Protein AF-A0A3D0RDY3-F1 (afdb_monomer)

Foldseek 3Di:
DVVVVCVVQVVVVHDDDDDDPVVPDDDVVVVVVVQVVCVVPHDDPPDDDDPDDDPDPPDDDDPPPPPPD

Sequence (69 aa):
IFARLSDAAATAGFSISVPPAWLCTDNAAMIAWAALERRQQPDNLDFAPRPRWPLDPDAPPPPGRGVRA

Secondary structure (DSSP, 8-state):
-HHHHHHHHHHTT-------GGGSS--HHHHHHHHHHTTTSPPPS-----SS--SSTTPPPPTT-----

Structure (mmCIF, N/CA/C/O backbone):
data_AF-A0A3D0RDY3-F1
#
_entry.id   AF-A0A3D0RDY3-F1
#
loop_
_atom_site.group_PDB
_atom_site.id
_atom_site.type_symbol
_atom_site.label_atom_id
_atom_site.label_alt_id
_atom_site.label_comp_id
_atom_site.label_asym_id
_atom_site.label_entity_id
_atom_site.label_seq_id
_atom_site.pdbx_PDB_ins_code
_atom_site.Cartn_x
_atom_site.Cartn_y
_atom_site.Cartn_z
_atom_site.occupancy
_atom_site.B_iso_or_equiv
_atom_site.auth_seq_id
_atom_site.auth_comp_id
_atom_site.auth_asym_id
_atom_site.auth_atom_id
_atom_site.pdbx_PDB_model_num
ATOM 1 N N . ILE A 1 1 ? -2.428 -0.093 17.517 1.00 86.69 1 ILE A N 1
ATOM 2 C CA . ILE A 1 1 ? -2.904 0.560 16.271 1.00 86.69 1 ILE A CA 1
ATOM 3 C C . ILE A 1 1 ? -4.332 0.123 15.943 1.00 86.69 1 ILE A C 1
ATOM 5 O O . ILE A 1 1 ? -5.200 0.980 15.982 1.00 86.69 1 ILE A O 1
ATOM 9 N N . PHE A 1 2 ? -4.613 -1.172 15.744 1.00 90.12 2 PHE A N 1
ATOM 10 C CA . PHE A 1 2 ? -5.959 -1.649 15.373 1.00 90.12 2 PHE A CA 1
ATOM 11 C C . PHE A 1 2 ? -7.091 -1.206 16.305 1.00 90.12 2 PHE A C 1
ATOM 13 O O . PHE A 1 2 ? -8.044 -0.629 15.812 1.00 90.12 2 PHE A O 1
ATOM 20 N N . ALA A 1 3 ? -6.959 -1.364 17.628 1.00 91.81 3 ALA A N 1
ATOM 21 C CA . ALA A 1 3 ? -7.995 -0.916 18.570 1.00 91.81 3 ALA A CA 1
ATOM 22 C C . ALA A 1 3 ? -8.359 0.572 18.389 1.00 91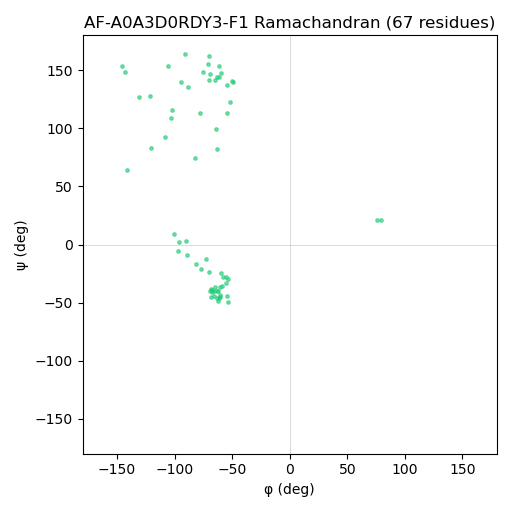.81 3 ALA A C 1
ATOM 24 O O . ALA A 1 3 ? -9.526 0.923 18.287 1.00 91.81 3 ALA A O 1
ATOM 25 N N . ARG A 1 4 ? -7.347 1.437 18.234 1.00 96.31 4 ARG A N 1
ATOM 26 C CA . ARG A 1 4 ? -7.555 2.876 18.013 1.00 96.31 4 ARG A CA 1
ATOM 27 C C . ARG A 1 4 ? -8.201 3.183 16.661 1.00 96.31 4 ARG A C 1
ATOM 29 O O . ARG A 1 4 ? -9.034 4.078 16.592 1.00 96.31 4 ARG A O 1
ATOM 36 N N . LEU A 1 5 ? -7.823 2.463 15.604 1.00 96.00 5 LEU A N 1
ATOM 37 C CA . LEU A 1 5 ? -8.442 2.617 14.284 1.00 96.00 5 LEU A CA 1
ATOM 38 C C . LEU A 1 5 ? -9.893 2.128 14.280 1.00 96.00 5 LEU A C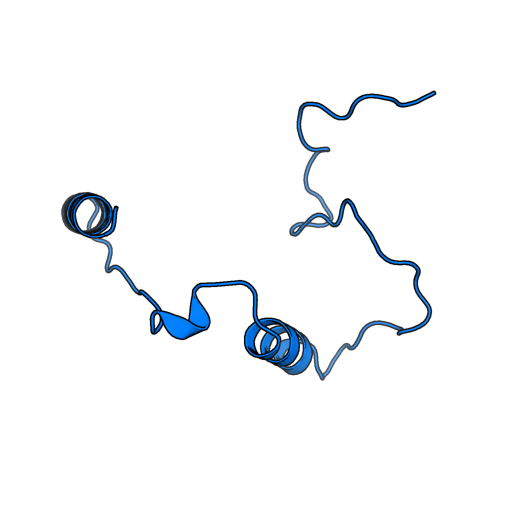 1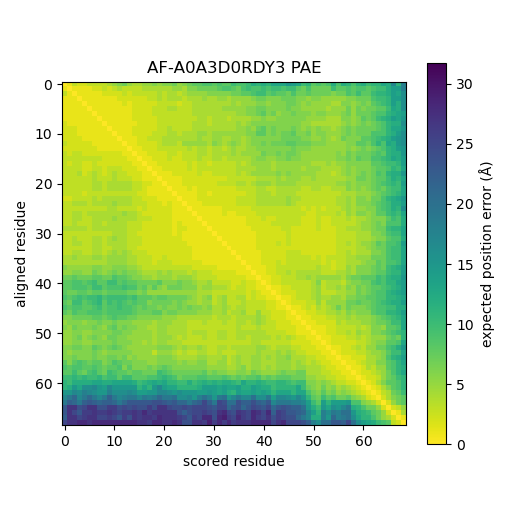
ATOM 40 O O . LEU A 1 5 ? -10.735 2.778 13.671 1.00 96.00 5 LEU A O 1
ATOM 44 N N . SER A 1 6 ? -10.194 1.036 14.985 1.00 95.88 6 SER A N 1
ATOM 45 C CA . SER A 1 6 ? -11.558 0.524 15.135 1.00 95.88 6 SER A CA 1
ATOM 46 C C . SER A 1 6 ? -12.460 1.521 15.863 1.00 95.88 6 SER A C 1
ATOM 48 O O . SER A 1 6 ? -13.551 1.802 15.375 1.00 95.88 6 SER A O 1
ATOM 50 N N . ASP A 1 7 ? -11.995 2.110 16.972 1.00 96.62 7 ASP A N 1
ATOM 51 C CA . ASP A 1 7 ? -12.753 3.129 17.716 1.00 96.62 7 ASP A CA 1
ATOM 52 C C . ASP A 1 7 ? -13.050 4.362 16.845 1.00 96.62 7 ASP A C 1
ATOM 54 O O . ASP A 1 7 ? -14.175 4.871 16.812 1.00 96.62 7 ASP A O 1
ATOM 58 N N . ALA A 1 8 ? -12.041 4.835 16.105 1.00 97.44 8 ALA A N 1
ATOM 59 C CA . ALA A 1 8 ? -12.178 5.979 15.210 1.00 97.44 8 ALA A CA 1
ATOM 60 C C . ALA A 1 8 ? -13.135 5.683 14.044 1.00 97.44 8 ALA A C 1
ATOM 62 O O . ALA A 1 8 ? -14.002 6.502 13.743 1.00 97.44 8 ALA A O 1
ATOM 63 N N . ALA A 1 9 ? -13.017 4.505 13.422 1.00 97.44 9 ALA A N 1
ATOM 64 C CA . ALA A 1 9 ? -13.902 4.073 12.344 1.00 97.44 9 ALA A CA 1
ATOM 65 C C . ALA A 1 9 ? -15.356 3.981 12.824 1.00 97.44 9 ALA A C 1
ATOM 67 O O . ALA A 1 9 ? -16.235 4.546 12.179 1.00 97.44 9 ALA A O 1
ATOM 68 N N . ALA A 1 10 ? -15.599 3.375 13.991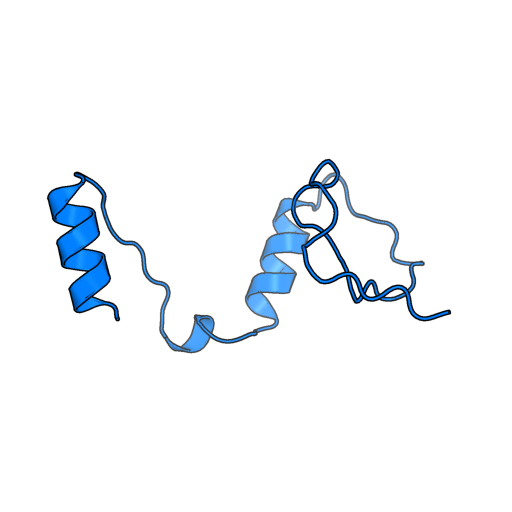 1.00 96.88 10 ALA A N 1
ATOM 69 C CA . ALA A 1 10 ? -16.934 3.282 14.578 1.00 96.88 10 ALA A CA 1
ATOM 70 C C . ALA A 1 10 ? -17.537 4.668 14.858 1.00 96.88 10 ALA A C 1
ATOM 72 O O . ALA A 1 10 ? -18.688 4.921 14.510 1.00 96.88 10 ALA A O 1
ATOM 73 N N . THR A 1 11 ? -16.743 5.588 15.414 1.00 98.06 11 THR A N 1
ATOM 74 C CA . THR A 1 11 ? -17.171 6.976 15.672 1.00 98.06 11 THR A CA 1
ATOM 75 C C . THR A 1 11 ? -17.555 7.704 14.380 1.00 98.06 11 THR A C 1
ATOM 77 O O . THR A 1 11 ? -18.497 8.491 14.366 1.00 98.06 11 THR A O 1
ATOM 80 N N . ALA A 1 12 ? -16.845 7.430 13.286 1.00 97.75 12 ALA A N 1
ATOM 81 C CA . ALA A 1 12 ? -17.079 8.038 11.981 1.00 97.75 12 ALA A CA 1
ATOM 82 C C . ALA A 1 12 ? -18.084 7.266 11.095 1.00 97.75 12 ALA A C 1
ATOM 84 O O . ALA A 1 12 ? -18.312 7.668 9.957 1.00 97.75 12 ALA A O 1
ATOM 85 N N . GLY A 1 13 ? -18.691 6.179 11.588 1.00 97.88 13 GLY A N 1
ATOM 86 C CA . GLY A 1 13 ? -19.666 5.380 10.835 1.00 97.88 13 GLY A CA 1
ATOM 87 C C . GLY A 1 13 ? -19.066 4.468 9.755 1.00 97.88 13 GLY A C 1
ATOM 88 O O . GLY A 1 13 ? -19.771 4.068 8.832 1.00 97.88 13 GLY A O 1
ATOM 89 N N . PHE A 1 14 ? -17.779 4.128 9.854 1.00 97.69 14 PHE A N 1
ATOM 90 C CA . PHE A 1 14 ? -17.074 3.237 8.931 1.00 97.69 14 PHE A CA 1
ATOM 91 C C . PHE A 1 14 ? -16.814 1.850 9.533 1.00 97.69 14 PHE A C 1
ATOM 93 O O . PHE A 1 14 ? -16.650 1.685 10.742 1.00 97.69 14 PHE A O 1
ATOM 100 N N . SER A 1 15 ? -16.690 0.847 8.662 1.00 94.81 15 SER A N 1
ATOM 101 C CA . SER A 1 15 ? -16.183 -0.485 9.003 1.00 94.81 15 SER A CA 1
ATOM 102 C C . SER A 1 15 ? -14.685 -0.595 8.727 1.00 94.81 15 SER A C 1
ATOM 104 O O . SER A 1 15 ? -14.215 -0.151 7.679 1.00 94.81 15 SER A O 1
ATOM 106 N N . ILE A 1 16 ? -13.945 -1.261 9.613 1.00 94.44 16 ILE A N 1
ATOM 107 C CA . ILE A 1 16 ? -12.537 -1.596 9.379 1.00 94.44 16 ILE A CA 1
ATOM 108 C C . ILE A 1 16 ? -12.414 -2.948 8.661 1.00 94.44 16 ILE A C 1
ATOM 110 O O . ILE A 1 16 ? -13.074 -3.916 9.034 1.00 94.44 16 ILE A O 1
ATOM 114 N N . SER A 1 17 ? -11.549 -3.023 7.649 1.00 93.75 17 SER A N 1
ATOM 115 C CA . SER A 1 17 ? -11.158 -4.271 6.985 1.00 93.75 17 SER A CA 1
ATOM 116 C C . SER A 1 17 ? -9.649 -4.440 7.110 1.00 93.75 17 SER A C 1
ATOM 118 O O . SER A 1 17 ? -8.895 -3.515 6.807 1.00 93.75 17 SER A O 1
ATOM 120 N N . VAL A 1 18 ? -9.207 -5.597 7.605 1.00 92.50 18 VAL A N 1
ATOM 121 C CA . VAL A 1 18 ? -7.791 -5.892 7.853 1.00 92.50 18 VAL A CA 1
ATOM 122 C C . VAL A 1 18 ? -7.466 -7.256 7.244 1.00 92.50 18 VAL A C 1
ATOM 124 O O . VAL A 1 18 ? -8.168 -8.224 7.549 1.00 92.50 18 VAL A O 1
ATOM 127 N N . PRO A 1 19 ? -6.430 -7.368 6.395 1.00 92.25 19 PRO A N 1
ATOM 128 C CA . PRO A 1 19 ? -6.038 -8.652 5.830 1.00 92.25 19 PRO A CA 1
ATOM 129 C C . PRO A 1 19 ? -5.407 -9.569 6.898 1.00 92.25 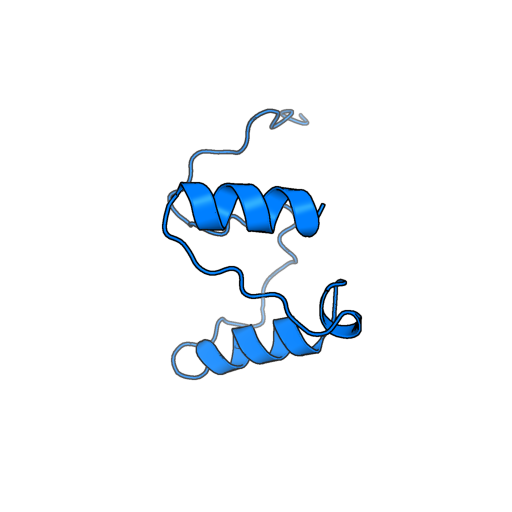19 PRO A C 1
ATOM 131 O O . PRO A 1 19 ? -4.967 -9.097 7.952 1.00 92.25 19 PRO A O 1
ATOM 134 N N . PRO A 1 20 ? -5.321 -10.888 6.642 1.00 94.81 20 PRO A N 1
ATOM 135 C CA . PRO A 1 20 ? -4.521 -11.799 7.455 1.00 94.81 20 PRO A CA 1
ATOM 136 C C . PRO A 1 20 ? -3.097 -11.273 7.672 1.00 94.81 20 PRO A C 1
ATOM 138 O O . PRO A 1 20 ? -2.470 -10.779 6.739 1.00 94.81 20 PRO A O 1
ATOM 141 N N . ALA A 1 21 ? -2.557 -11.430 8.885 1.00 93.44 21 ALA A N 1
ATOM 142 C CA . ALA A 1 21 ? -1.291 -10.804 9.285 1.00 93.44 21 ALA A CA 1
ATOM 143 C C . ALA A 1 21 ? -0.100 -11.123 8.358 1.00 93.44 21 ALA A C 1
ATOM 145 O O . ALA A 1 21 ? 0.758 -10.274 8.140 1.00 93.44 21 ALA A O 1
ATOM 146 N N . TRP A 1 22 ? -0.066 -12.325 7.778 1.00 95.19 22 TRP A N 1
ATOM 147 C CA . TRP A 1 22 ? 0.991 -12.764 6.860 1.00 95.19 22 TRP A CA 1
ATOM 148 C C . TRP A 1 22 ? 0.933 -12.097 5.473 1.00 95.19 22 TRP A C 1
ATOM 150 O O . TRP A 1 22 ? 1.893 -12.192 4.716 1.00 95.19 22 TRP A O 1
ATOM 160 N N . LEU A 1 23 ? -0.163 -11.406 5.146 1.00 96.25 23 LEU A N 1
ATOM 161 C CA . LEU A 1 23 ? -0.306 -10.574 3.947 1.00 96.25 23 LEU A CA 1
ATOM 162 C C . LEU A 1 23 ? -0.034 -9.085 4.214 1.00 96.25 23 LEU A C 1
ATOM 164 O O . LEU A 1 23 ? -0.039 -8.298 3.273 1.00 96.25 23 LEU A O 1
ATOM 168 N N . CYS A 1 24 ? 0.179 -8.677 5.471 1.00 94.88 24 CYS A N 1
ATOM 169 C CA . CYS A 1 24 ? 0.350 -7.265 5.828 1.00 94.88 24 CYS A CA 1
ATOM 170 C C . CYS A 1 24 ? 1.738 -6.697 5.487 1.00 94.88 24 CYS A C 1
ATOM 172 O O . CYS A 1 24 ? 1.884 -5.479 5.428 1.00 94.88 24 CYS A O 1
ATOM 174 N N . THR A 1 25 ? 2.759 -7.542 5.323 1.00 95.69 25 THR A N 1
ATOM 175 C CA . THR A 1 25 ? 4.105 -7.124 4.893 1.00 95.69 25 THR A CA 1
ATOM 176 C C . THR A 1 25 ? 4.231 -7.184 3.377 1.00 95.69 25 THR A C 1
ATOM 178 O O . THR A 1 25 ? 3.447 -7.874 2.725 1.00 95.69 25 THR A O 1
ATOM 181 N N . ASP A 1 26 ? 5.261 -6.542 2.822 1.00 97.25 26 ASP A N 1
ATOM 182 C CA . ASP A 1 26 ? 5.568 -6.636 1.393 1.00 97.25 26 ASP A CA 1
ATOM 183 C C . ASP A 1 26 ? 5.648 -8.103 0.950 1.00 97.25 26 ASP A C 1
ATOM 185 O O . ASP A 1 26 ? 6.403 -8.904 1.508 1.00 97.25 26 ASP A O 1
ATOM 189 N N . ASN A 1 27 ? 4.831 -8.469 -0.038 1.00 97.31 27 ASN A N 1
ATOM 190 C CA . ASN A 1 27 ? 4.728 -9.840 -0.523 1.00 97.31 27 ASN A CA 1
ATOM 191 C C . ASN A 1 27 ? 4.465 -9.884 -2.034 1.00 97.31 27 ASN A C 1
ATOM 193 O O . ASN A 1 27 ? 3.895 -8.966 -2.614 1.00 97.31 27 ASN A O 1
ATOM 197 N N . ALA A 1 28 ? 4.864 -10.974 -2.691 1.00 97.81 28 ALA A N 1
ATOM 198 C CA . ALA A 1 28 ? 4.676 -11.123 -4.135 1.00 97.81 28 ALA A CA 1
ATOM 199 C C . ALA A 1 28 ? 3.200 -11.312 -4.536 1.00 97.81 28 ALA A C 1
ATOM 201 O O . ALA A 1 28 ? 2.833 -11.000 -5.668 1.00 97.81 28 ALA A O 1
ATOM 202 N N . ALA A 1 29 ? 2.345 -11.791 -3.625 1.00 97.62 29 ALA A N 1
ATOM 203 C CA . ALA A 1 29 ? 0.935 -12.034 -3.921 1.00 97.62 29 ALA A CA 1
ATOM 204 C C . ALA A 1 29 ? 0.180 -10.727 -4.213 1.00 97.62 29 ALA A C 1
ATOM 206 O O . ALA A 1 29 ? -0.591 -10.680 -5.169 1.00 97.62 29 ALA A O 1
ATOM 207 N N . MET A 1 30 ? 0.456 -9.647 -3.472 1.00 97.19 30 MET A N 1
ATOM 208 C CA . MET A 1 30 ? -0.151 -8.334 -3.737 1.00 97.19 30 MET A CA 1
ATOM 209 C C . MET A 1 30 ? 0.278 -7.763 -5.100 1.00 97.19 30 MET A C 1
ATOM 211 O O . MET A 1 30 ? -0.536 -7.173 -5.807 1.00 97.19 30 MET A O 1
ATOM 215 N N . ILE A 1 31 ? 1.537 -7.992 -5.501 1.00 96.12 31 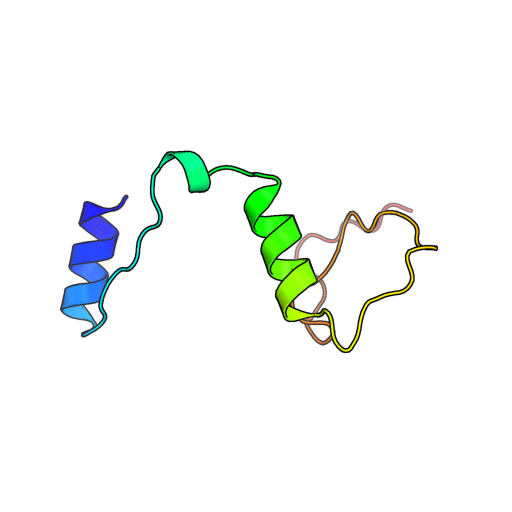ILE A N 1
ATOM 216 C CA . ILE A 1 31 ? 2.066 -7.558 -6.802 1.00 96.12 31 ILE A CA 1
ATOM 217 C C . ILE A 1 31 ? 1.403 -8.346 -7.936 1.00 96.12 31 ILE A C 1
ATOM 219 O O . ILE A 1 31 ? 0.950 -7.758 -8.916 1.00 96.12 31 ILE A O 1
ATOM 223 N N . ALA A 1 32 ? 1.288 -9.669 -7.784 1.00 96.81 32 ALA A N 1
ATOM 224 C CA . ALA A 1 32 ? 0.611 -10.527 -8.753 1.00 96.81 32 ALA A CA 1
ATOM 225 C C . ALA A 1 32 ? -0.876 -10.167 -8.903 1.00 96.81 32 ALA A C 1
ATOM 227 O O . ALA A 1 32 ? -1.385 -10.127 -10.022 1.00 96.81 32 ALA A O 1
ATOM 228 N N . TRP A 1 33 ? -1.561 -9.853 -7.797 1.00 97.00 33 TRP A N 1
ATOM 229 C CA . TRP A 1 33 ? -2.955 -9.410 -7.829 1.00 97.00 33 TRP A CA 1
ATOM 230 C C . TRP A 1 33 ? -3.114 -8.096 -8.600 1.00 97.00 33 TRP A C 1
ATOM 232 O O . TRP A 1 33 ? -3.922 -8.021 -9.521 1.00 97.00 33 TRP A O 1
ATOM 242 N N . ALA A 1 34 ? -2.291 -7.086 -8.305 1.00 95.00 34 ALA A N 1
ATOM 243 C CA . ALA A 1 34 ? -2.316 -5.815 -9.031 1.00 95.00 34 ALA A CA 1
ATOM 244 C C . ALA A 1 34 ? -2.056 -5.988 -10.543 1.00 95.00 34 ALA A C 1
ATOM 246 O O . ALA A 1 34 ? -2.667 -5.299 -11.360 1.00 95.00 34 ALA A O 1
ATOM 247 N N . ALA A 1 35 ? -1.189 -6.928 -10.932 1.00 94.25 35 ALA A N 1
ATOM 248 C CA . ALA A 1 35 ? -0.969 -7.267 -12.337 1.00 94.25 35 ALA A CA 1
ATOM 249 C C . ALA A 1 35 ? -2.198 -7.943 -12.972 1.00 94.25 35 ALA A C 1
ATOM 251 O O . ALA A 1 35 ? -2.566 -7.622 -14.103 1.00 94.25 35 ALA A O 1
ATOM 252 N N . LEU A 1 36 ? -2.866 -8.842 -12.240 1.00 96.69 36 LEU A N 1
ATOM 253 C CA . LEU A 1 36 ? -4.079 -9.522 -12.697 1.00 96.69 36 LEU A CA 1
ATOM 254 C C . LEU A 1 36 ? -5.240 -8.544 -12.933 1.00 96.69 36 LEU A C 1
ATOM 256 O O . LEU A 1 36 ? -5.931 -8.671 -13.946 1.00 96.69 36 LEU A O 1
ATOM 260 N N . GLU A 1 37 ? -5.416 -7.546 -12.063 1.00 95.94 37 GLU A N 1
ATOM 261 C CA . GLU A 1 37 ? -6.398 -6.461 -12.246 1.00 95.94 37 GLU A CA 1
ATOM 262 C C . GLU A 1 37 ? -6.168 -5.690 -13.559 1.00 95.94 37 GLU A C 1
ATOM 264 O O . GLU A 1 37 ? -7.104 -5.187 -14.179 1.00 95.94 37 GLU A O 1
ATOM 269 N N . ARG A 1 38 ? -4.920 -5.646 -14.039 1.00 93.56 38 ARG A N 1
ATOM 270 C CA . ARG A 1 38 ? -4.513 -4.925 -15.253 1.00 93.56 38 ARG A CA 1
ATOM 271 C C . ARG A 1 38 ? -4.344 -5.818 -16.479 1.00 93.56 38 ARG A C 1
ATOM 273 O O . ARG A 1 38 ? -3.900 -5.341 -17.519 1.00 93.56 38 ARG A O 1
ATOM 280 N N . ARG A 1 39 ? -4.747 -7.091 -16.414 1.00 94.69 39 ARG A N 1
ATOM 281 C CA . ARG A 1 39 ? -4.511 -8.084 -17.482 1.00 94.69 39 ARG A CA 1
ATOM 282 C C . ARG A 1 39 ? -4.993 -7.672 -18.880 1.00 94.69 39 ARG A C 1
ATOM 284 O O . ARG A 1 39 ? -4.422 -8.117 -19.866 1.00 94.69 39 ARG A O 1
ATOM 291 N N . GLN A 1 40 ? -6.041 -6.848 -18.970 1.00 97.00 40 GLN A N 1
ATOM 292 C CA . GLN A 1 40 ? -6.610 -6.403 -20.251 1.00 97.00 40 GLN A CA 1
ATOM 293 C C . GLN A 1 40 ? -5.834 -5.231 -20.873 1.00 97.00 40 GLN A C 1
ATOM 295 O O . GLN A 1 40 ? -6.016 -4.940 -22.050 1.00 97.00 40 GLN A O 1
ATOM 300 N N . GLN A 1 41 ? -5.011 -4.542 -20.080 1.00 94.56 41 GLN A N 1
ATOM 301 C CA . GLN A 1 41 ? -4.197 -3.393 -20.480 1.00 94.56 41 GLN A CA 1
ATOM 302 C C . GLN A 1 41 ? -2.826 -3.477 -19.778 1.00 94.56 41 GLN A C 1
ATOM 304 O O . GLN A 1 41 ? -2.525 -2.652 -18.906 1.00 94.56 41 GLN A O 1
ATOM 309 N N . PRO A 1 42 ? -2.024 -4.519 -20.078 1.00 92.75 42 PRO A N 1
ATOM 310 C CA . PRO A 1 42 ? -0.733 -4.717 -19.434 1.00 92.75 42 PRO A CA 1
ATOM 311 C C . PRO A 1 42 ? 0.267 -3.643 -19.879 1.00 92.75 42 PRO A C 1
ATOM 313 O O . PRO A 1 42 ? 0.250 -3.200 -21.028 1.00 92.75 42 PRO A O 1
ATOM 316 N N . ASP A 1 43 ? 1.163 -3.252 -18.974 1.00 88.25 43 ASP A N 1
ATOM 317 C CA . ASP A 1 43 ? 2.301 -2.401 -19.329 1.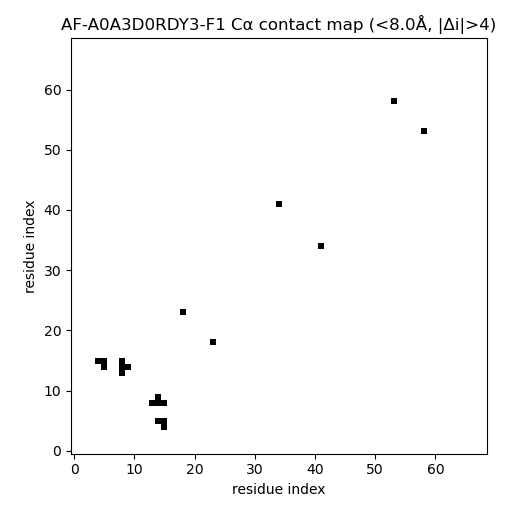00 88.25 43 ASP A CA 1
ATOM 318 C C . ASP A 1 43 ? 3.329 -3.182 -20.160 1.00 88.25 43 ASP A C 1
ATOM 320 O O . ASP A 1 43 ? 3.450 -4.406 -20.046 1.00 88.25 43 ASP A O 1
ATOM 324 N N . ASN A 1 44 ? 4.126 -2.462 -20.955 1.00 90.69 44 ASN A N 1
ATOM 325 C CA . ASN A 1 44 ? 5.347 -3.025 -21.528 1.00 90.69 44 ASN A CA 1
ATOM 326 C C . ASN A 1 44 ? 6.329 -3.388 -20.397 1.00 90.69 44 ASN A C 1
ATOM 328 O O . ASN A 1 44 ? 6.420 -2.669 -19.406 1.00 90.69 44 ASN A O 1
ATOM 332 N N . LEU A 1 45 ? 7.074 -4.483 -20.561 1.00 90.12 45 LEU A N 1
ATOM 333 C CA . LEU A 1 45 ? 8.090 -4.943 -19.611 1.00 90.12 45 LEU A CA 1
ATOM 334 C C . LEU A 1 45 ? 9.483 -4.348 -19.875 1.00 90.12 45 LEU A C 1
ATOM 336 O O . LEU A 1 45 ? 10.369 -4.489 -19.036 1.00 90.12 45 LEU A O 1
ATOM 340 N N . ASP A 1 46 ? 9.675 -3.659 -21.002 1.00 94.75 46 ASP A N 1
ATOM 341 C CA . ASP A 1 46 ? 10.897 -2.908 -21.308 1.00 94.75 46 ASP A CA 1
ATOM 342 C C . ASP A 1 46 ? 10.879 -1.523 -20.635 1.00 94.75 46 ASP A C 1
ATOM 344 O O . ASP A 1 46 ? 10.607 -0.493 -21.254 1.00 94.75 46 ASP A O 1
ATOM 348 N N . PHE A 1 47 ? 11.093 -1.505 -19.318 1.00 90.75 47 PHE A N 1
ATOM 349 C CA . PHE A 1 47 ? 11.229 -0.278 -18.536 1.00 90.75 47 PHE A CA 1
ATOM 350 C C . PHE A 1 47 ? 12.273 -0.433 -17.430 1.00 90.75 47 PHE A C 1
ATOM 352 O O . PHE A 1 47 ? 12.452 -1.498 -16.841 1.00 90.75 47 PHE A O 1
ATOM 359 N N . ALA A 1 48 ? 12.952 0.666 -17.104 1.00 94.12 48 ALA A N 1
ATOM 360 C CA . ALA A 1 48 ? 13.826 0.707 -15.940 1.00 94.12 48 ALA A CA 1
ATOM 361 C C . ALA A 1 48 ? 12.991 0.801 -14.648 1.00 94.12 48 ALA A C 1
ATOM 363 O O . ALA A 1 48 ? 11.949 1.467 -14.647 1.00 94.12 48 ALA A O 1
ATOM 364 N N . PRO A 1 49 ? 13.454 0.228 -13.520 1.00 91.62 49 PRO A N 1
ATOM 365 C CA . PRO A 1 49 ? 12.806 0.424 -12.228 1.00 91.62 49 PRO A CA 1
ATOM 366 C C . PRO A 1 49 ? 12.561 1.911 -11.939 1.00 91.62 49 PRO A C 1
ATOM 368 O O . PRO A 1 49 ? 13.412 2.755 -12.223 1.00 91.62 49 PRO A O 1
ATOM 371 N N . ARG A 1 50 ? 11.403 2.237 -11.352 1.00 88.50 50 ARG A N 1
ATOM 372 C CA . ARG A 1 50 ? 11.010 3.611 -10.995 1.00 88.50 50 ARG A CA 1
ATOM 373 C C . ARG A 1 50 ? 11.048 3.786 -9.471 1.00 88.50 50 ARG A C 1
ATOM 375 O O . ARG A 1 50 ? 10.031 3.560 -8.824 1.00 88.50 50 ARG A O 1
ATOM 382 N N . PRO A 1 51 ? 12.166 4.246 -8.867 1.00 88.50 51 PRO A N 1
ATOM 383 C CA . PRO A 1 51 ? 12.254 4.450 -7.415 1.00 88.50 51 PRO A CA 1
ATOM 384 C C . PRO A 1 51 ? 11.234 5.454 -6.869 1.00 88.50 51 PRO A C 1
ATOM 386 O O . PRO A 1 51 ? 10.900 5.441 -5.690 1.00 88.50 51 PRO A O 1
ATOM 389 N N . ARG A 1 52 ? 10.767 6.367 -7.727 1.00 84.44 52 ARG A N 1
ATOM 390 C CA . ARG A 1 52 ? 9.719 7.345 -7.430 1.00 84.44 52 ARG A CA 1
ATOM 391 C C . ARG A 1 52 ? 8.573 7.119 -8.404 1.00 84.44 52 ARG A C 1
ATOM 393 O O . ARG A 1 52 ? 8.506 7.770 -9.448 1.00 84.44 52 ARG A O 1
ATOM 400 N N . TRP A 1 53 ? 7.720 6.159 -8.079 1.00 85.38 53 TRP A N 1
ATOM 401 C CA . TRP A 1 53 ? 6.534 5.845 -8.861 1.00 85.38 53 TRP A CA 1
ATOM 402 C C . TRP A 1 53 ? 5.303 6.425 -8.158 1.00 85.38 53 TRP A C 1
ATOM 404 O O . TRP A 1 53 ? 4.961 5.956 -7.072 1.00 85.38 53 TRP A O 1
ATOM 414 N N . PRO A 1 54 ? 4.678 7.486 -8.699 1.00 86.69 54 PRO A N 1
ATOM 415 C CA . PRO A 1 54 ? 3.454 8.003 -8.108 1.00 86.69 54 PRO A CA 1
ATOM 416 C C . PRO A 1 54 ? 2.303 7.012 -8.326 1.00 86.69 54 PRO A C 1
ATOM 418 O O . PRO A 1 54 ? 2.208 6.404 -9.393 1.00 86.69 54 PRO A O 1
ATOM 421 N N . LEU A 1 55 ? 1.444 6.860 -7.314 1.00 86.69 55 LEU A N 1
ATOM 422 C CA . LEU A 1 55 ? 0.215 6.065 -7.430 1.00 86.69 55 LEU A CA 1
ATOM 423 C C . LEU A 1 55 ? -0.804 6.747 -8.350 1.00 86.69 55 LEU A C 1
ATOM 425 O O . LEU A 1 55 ? -1.442 6.083 -9.157 1.00 86.69 55 LEU A O 1
ATOM 429 N N . ASP A 1 56 ? -0.913 8.070 -8.238 1.00 90.12 56 ASP A N 1
ATOM 430 C CA . ASP A 1 56 ? -1.698 8.923 -9.125 1.00 90.12 56 ASP A CA 1
ATOM 431 C C . ASP A 1 56 ? -0.744 9.621 -10.114 1.00 90.12 56 ASP A C 1
ATOM 433 O O . ASP A 1 56 ? 0.116 10.392 -9.674 1.00 90.12 56 ASP A O 1
ATOM 437 N N . PRO A 1 57 ? -0.842 9.347 -11.429 1.00 85.81 57 PRO A N 1
ATOM 438 C CA . PRO A 1 57 ? 0.002 9.974 -12.445 1.00 85.81 57 PRO A CA 1
ATOM 439 C C . PRO A 1 57 ? -0.039 11.507 -12.445 1.00 85.81 57 PRO A C 1
ATOM 441 O O . PRO A 1 57 ? 0.962 12.121 -12.816 1.00 85.81 57 PRO A O 1
ATOM 444 N N . ASP A 1 58 ? -1.149 12.101 -12.000 1.00 89.50 58 ASP A N 1
ATOM 445 C CA . ASP A 1 58 ? -1.379 13.547 -11.981 1.00 89.50 58 ASP A CA 1
ATOM 446 C C . ASP A 1 58 ? -1.043 14.183 -10.617 1.00 89.50 58 ASP A C 1
ATOM 448 O O . ASP A 1 58 ? -1.186 15.396 -10.427 1.00 89.50 58 ASP A O 1
ATOM 452 N N . ALA A 1 59 ? -0.549 13.392 -9.656 1.00 86.38 59 ALA A N 1
ATOM 453 C CA . ALA A 1 59 ? -0.197 13.897 -8.337 1.00 86.38 59 ALA A CA 1
ATOM 454 C C . ALA A 1 59 ? 0.971 14.902 -8.390 1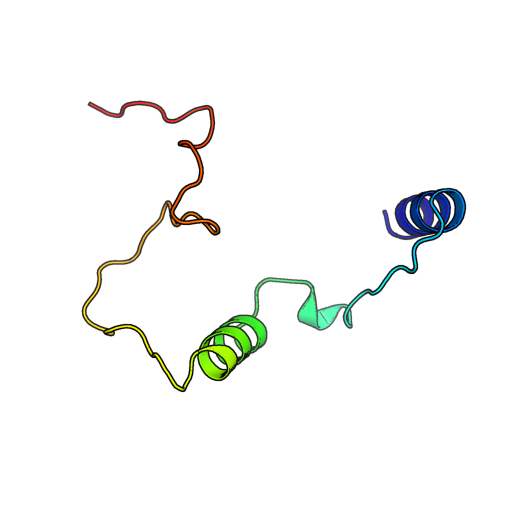.00 86.38 59 ALA A C 1
ATOM 456 O O . ALA A 1 59 ? 1.967 14.690 -9.097 1.00 86.38 59 ALA A O 1
ATOM 457 N N . PRO A 1 60 ? 0.926 15.970 -7.568 1.00 83.50 60 PRO A N 1
ATOM 458 C CA . PRO A 1 60 ? 2.052 16.879 -7.434 1.00 83.50 60 PRO A CA 1
ATOM 459 C C . PRO A 1 60 ? 3.292 16.139 -6.900 1.00 83.50 60 PRO A C 1
ATOM 461 O O . PRO A 1 60 ? 3.169 15.139 -6.182 1.00 83.50 60 PRO A O 1
ATOM 464 N N . PRO A 1 61 ? 4.514 16.621 -7.201 1.00 76.69 61 PRO A N 1
ATOM 465 C CA . PRO A 1 61 ? 5.732 16.010 -6.687 1.00 76.69 61 PRO A CA 1
ATOM 466 C C . PRO A 1 61 ? 5.699 15.902 -5.153 1.0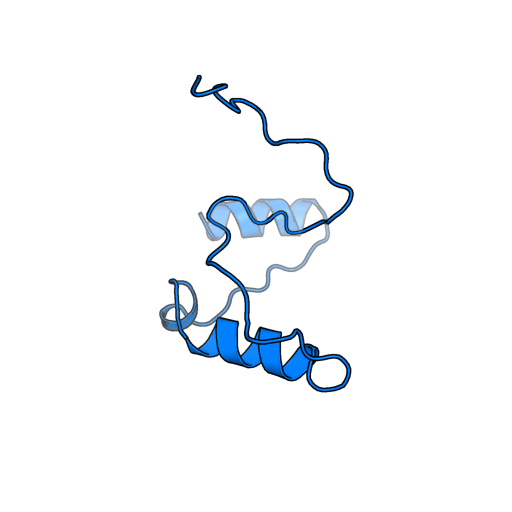0 76.69 61 PRO A C 1
ATOM 468 O O . PRO A 1 61 ? 5.319 16.872 -4.492 1.00 76.69 61 PRO A O 1
ATOM 471 N N . PRO A 1 62 ? 6.136 14.773 -4.565 1.00 73.25 62 PRO A N 1
ATOM 472 C CA . PRO A 1 62 ? 6.141 14.626 -3.117 1.00 73.25 62 PRO A CA 1
ATOM 473 C C . PRO A 1 62 ? 7.060 15.677 -2.465 1.00 73.25 62 PRO A C 1
ATOM 475 O O . PRO A 1 62 ? 8.116 16.005 -3.028 1.00 73.25 62 PRO A O 1
ATOM 478 N N . PRO A 1 63 ? 6.694 16.202 -1.280 1.00 73.31 63 PRO A N 1
ATOM 479 C CA . PRO A 1 63 ? 7.523 17.156 -0.551 1.00 73.31 63 PRO A CA 1
ATOM 480 C C . PRO A 1 63 ? 8.895 16.550 -0.220 1.00 73.31 63 PRO A C 1
ATOM 482 O O . PRO A 1 63 ? 9.031 15.344 -0.020 1.00 73.31 63 PRO A O 1
ATOM 485 N N . GLY A 1 64 ? 9.939 17.385 -0.182 1.00 72.31 64 GLY A N 1
ATOM 486 C CA . GLY A 1 64 ? 11.305 16.918 0.084 1.00 72.31 64 GLY A CA 1
ATOM 487 C C . GLY A 1 64 ? 12.005 16.277 -1.119 1.00 72.31 64 GLY A C 1
ATOM 488 O O . GLY A 1 64 ? 12.978 15.541 -0.942 1.00 72.31 64 GLY A O 1
ATOM 489 N N . ARG A 1 65 ? 11.561 16.566 -2.354 1.00 64.69 65 ARG A N 1
ATOM 490 C CA . ARG A 1 65 ? 12.337 16.294 -3.573 1.00 64.69 65 ARG A CA 1
ATOM 491 C C . ARG A 1 65 ? 13.625 17.126 -3.532 1.00 64.69 65 ARG A C 1
ATOM 493 O O . ARG A 1 65 ? 13.707 18.196 -4.119 1.00 64.69 65 ARG A O 1
ATOM 500 N N . GLY A 1 66 ? 14.632 16.625 -2.819 1.00 58.84 66 GLY A N 1
ATOM 501 C CA . GLY A 1 66 ? 15.996 17.115 -2.920 1.00 58.84 66 GLY A CA 1
ATOM 502 C C . GLY A 1 66 ? 16.399 17.046 -4.386 1.00 58.84 66 GLY A C 1
ATOM 503 O O . GLY A 1 66 ? 16.451 15.954 -4.964 1.00 58.84 66 GLY A O 1
ATOM 504 N N . VAL A 1 67 ? 16.602 18.213 -4.993 1.00 55.75 67 VAL A N 1
ATOM 505 C CA . VAL A 1 67 ? 17.275 18.338 -6.280 1.00 55.75 67 VAL A CA 1
ATOM 506 C C . VAL A 1 67 ? 18.694 17.853 -6.016 1.00 55.75 67 VAL A C 1
ATOM 508 O O . VAL A 1 67 ? 19.488 18.549 -5.390 1.00 55.75 67 VAL A O 1
ATOM 511 N N . ARG A 1 68 ? 18.984 16.600 -6.365 1.00 53.34 68 ARG A N 1
ATOM 512 C CA . ARG A 1 68 ? 20.373 16.169 -6.481 1.00 53.34 68 ARG A CA 1
ATOM 513 C C . ARG A 1 68 ? 20.835 16.724 -7.824 1.00 53.34 68 ARG A C 1
ATOM 515 O O . ARG A 1 68 ? 20.230 16.372 -8.835 1.00 53.34 68 ARG A O 1
ATOM 522 N N . ALA A 1 69 ? 21.762 17.681 -7.759 1.00 44.81 69 ALA A N 1
ATOM 523 C CA . ALA A 1 69 ? 22.485 18.202 -8.914 1.00 44.81 69 ALA A CA 1
ATOM 524 C C . ALA A 1 69 ? 23.196 17.069 -9.664 1.00 44.81 69 ALA A C 1
ATOM 526 O O . ALA A 1 69 ? 23.549 16.066 -8.996 1.00 44.81 69 ALA A O 1
#

Mean predicted aligned error: 6.16 Å

pLDDT: mean 89.49, std 11.32, range [44.81, 98.06]

Radius of gyration: 17.66 Å; Cα contacts (8 Å, |Δi|>4): 10; chains: 1; bounding box: 42×31×40 Å

Solvent-accessible surface area (backbone atoms only — not comparable to full-atom values): 4902 Å² total; per-residue (Å²): 109,66,70,62,51,47,55,51,28,54,76,71,75,46,85,84,85,80,77,62,75,90,69,72,52,97,56,69,65,64,55,52,49,59,49,59,78,32,62,93,69,66,77,82,84,92,64,78,88,62,96,82,67,68,91,51,89,84,56,76,81,67,86,83,71,74,82,75,129